Protein AF-A0A5J4QEQ0-F1 (afdb_monomer_lite)

InterPro domains:
  IPR029475 Protein of unknown function DUF6807 [PF14100] (33-98)

Structure (mmCIF, N/CA/C/O backbone):
data_AF-A0A5J4QEQ0-F1
#
_entry.id   AF-A0A5J4QEQ0-F1
#
loop_
_atom_site.group_PDB
_atom_site.id
_atom_site.type_symbol
_atom_site.label_atom_id
_atom_site.label_alt_id
_atom_site.label_comp_id
_atom_site.label_asym_id
_atom_site.label_entity_id
_atom_site.label_seq_id
_atom_site.pdbx_PDB_ins_code
_atom_site.Cartn_x
_atom_site.Cartn_y
_atom_site.Cartn_z
_atom_site.occupancy
_atom_site.B_iso_or_equiv
_atom_site.auth_seq_id
_atom_site.auth_comp_id
_atom_site.auth_asym_id
_atom_site.auth_atom_id
_atom_site.pdbx_PDB_model_num
ATOM 1 N N . MET A 1 1 ? -29.259 6.018 42.192 1.00 66.44 1 MET A N 1
ATOM 2 C CA . MET A 1 1 ? -28.168 5.013 42.190 1.00 66.44 1 MET A CA 1
ATOM 3 C C . MET A 1 1 ? -28.304 3.987 41.066 1.00 66.44 1 MET A C 1
ATOM 5 O O . MET A 1 1 ? -27.443 3.978 40.203 1.00 66.44 1 MET A O 1
ATOM 9 N N . LYS A 1 2 ? -29.389 3.196 40.978 1.00 69.12 2 LYS A N 1
ATOM 10 C CA . LYS A 1 2 ? -29.550 2.162 39.926 1.00 69.12 2 LYS A CA 1
ATOM 11 C C . LYS A 1 2 ? -29.464 2.696 38.481 1.00 69.12 2 LYS A C 1
ATOM 13 O O . LYS A 1 2 ? -28.796 2.092 37.659 1.00 69.12 2 LYS A O 1
ATOM 18 N N . ARG A 1 3 ? -30.065 3.858 38.185 1.00 75.88 3 ARG A N 1
ATOM 19 C CA . ARG A 1 3 ? -29.999 4.496 36.849 1.00 75.88 3 ARG A CA 1
ATOM 20 C C . ARG A 1 3 ? -28.593 4.976 36.465 1.00 75.88 3 ARG A C 1
ATOM 22 O O . ARG A 1 3 ? -28.205 4.858 35.313 1.00 75.88 3 ARG A O 1
ATOM 29 N N . VAL A 1 4 ? -27.833 5.477 37.441 1.00 80.50 4 VAL A N 1
ATOM 30 C CA . VAL A 1 4 ? -26.437 5.908 37.245 1.00 80.50 4 VAL A CA 1
ATOM 31 C C . VAL A 1 4 ? -25.543 4.692 37.020 1.00 80.50 4 VAL A C 1
ATOM 33 O O . VAL A 1 4 ? -24.728 4.699 36.108 1.00 80.50 4 VAL A O 1
ATOM 36 N N . LEU A 1 5 ? -25.759 3.618 37.787 1.00 80.00 5 LEU A N 1
ATOM 37 C CA . LEU A 1 5 ? -25.048 2.356 37.604 1.00 80.00 5 LEU A CA 1
ATOM 38 C C . LEU A 1 5 ? -25.296 1.781 36.200 1.00 80.00 5 LEU A C 1
ATOM 40 O O . LEU A 1 5 ? -24.339 1.467 35.510 1.00 80.00 5 LEU A O 1
ATOM 44 N N . PHE A 1 6 ? -26.551 1.757 35.735 1.00 81.50 6 PHE A N 1
ATOM 45 C CA . PHE A 1 6 ? -26.895 1.336 34.370 1.00 81.50 6 PHE A CA 1
ATOM 46 C C . PHE A 1 6 ? -26.200 2.168 33.285 1.00 81.50 6 PHE A C 1
ATOM 48 O O . PHE A 1 6 ? -25.689 1.601 32.322 1.00 81.50 6 PHE A O 1
ATOM 55 N N . ALA A 1 7 ? -26.158 3.495 33.437 1.00 83.12 7 ALA A N 1
ATOM 56 C CA . ALA A 1 7 ? -25.498 4.374 32.474 1.00 83.12 7 ALA A CA 1
ATOM 57 C C . ALA A 1 7 ? -23.982 4.126 32.413 1.00 83.12 7 ALA A C 1
ATOM 59 O O . ALA A 1 7 ? -23.417 4.043 31.327 1.00 83.12 7 ALA A O 1
ATOM 60 N N . VAL A 1 8 ? -23.335 3.945 33.569 1.00 84.12 8 VAL A N 1
ATOM 61 C CA . VAL A 1 8 ? -21.902 3.628 33.648 1.00 84.12 8 VAL A CA 1
ATOM 62 C C . VAL A 1 8 ? -21.615 2.270 33.006 1.00 84.12 8 VAL A C 1
ATOM 64 O O . VAL A 1 8 ? -20.713 2.168 32.179 1.00 84.12 8 VAL A O 1
ATOM 67 N N . THR A 1 9 ? -22.406 1.238 33.310 1.00 81.19 9 THR A N 1
ATOM 68 C CA . THR A 1 9 ? -22.236 -0.092 32.708 1.00 81.19 9 THR A CA 1
ATOM 69 C C . THR A 1 9 ? -22.430 -0.062 31.189 1.00 81.19 9 THR A C 1
ATOM 71 O O . THR A 1 9 ? -21.634 -0.656 30.467 1.00 81.19 9 THR A O 1
ATOM 74 N N . ALA A 1 10 ? -23.424 0.677 30.685 1.00 79.06 10 ALA A N 1
ATOM 75 C CA . ALA A 1 10 ? -23.626 0.854 29.246 1.00 79.06 10 ALA A CA 1
ATOM 76 C C . ALA A 1 10 ? -22.428 1.551 28.574 1.00 79.06 10 ALA A C 1
ATOM 78 O O . ALA A 1 10 ? -21.993 1.123 27.507 1.00 79.06 10 ALA A O 1
ATOM 79 N N . LEU A 1 11 ? -21.845 2.568 29.221 1.00 78.12 11 LEU A N 1
ATOM 80 C CA . LEU A 1 11 ? -20.658 3.262 28.716 1.00 78.12 11 LEU A CA 1
ATOM 81 C C . LEU A 1 11 ? -19.440 2.324 28.624 1.00 78.12 11 LEU A C 1
ATOM 83 O O . LEU A 1 11 ? -18.702 2.367 27.642 1.00 78.12 11 LEU A O 1
ATOM 87 N N . PHE A 1 12 ? -19.246 1.441 29.608 1.00 75.88 12 PHE A N 1
ATOM 88 C CA . PHE A 1 12 ? -18.169 0.443 29.583 1.00 75.88 12 PHE A CA 1
ATOM 89 C C . PHE A 1 12 ? -18.354 -0.606 28.476 1.00 75.88 12 PHE A C 1
ATOM 91 O O . PHE A 1 12 ? -17.380 -0.965 27.817 1.00 75.88 12 PHE A O 1
ATOM 98 N N . ILE A 1 13 ? -19.588 -1.055 28.219 1.00 76.88 13 ILE A N 1
ATOM 99 C CA . ILE A 1 13 ? -19.882 -2.028 27.152 1.00 76.88 13 ILE A CA 1
ATOM 100 C C . ILE A 1 13 ? -19.591 -1.433 25.767 1.00 76.88 13 ILE A C 1
ATOM 102 O O . ILE A 1 13 ? -18.988 -2.104 24.933 1.00 76.88 13 ILE A O 1
ATOM 106 N N . ILE A 1 14 ? -19.949 -0.166 25.532 1.00 72.06 14 ILE A N 1
ATOM 107 C CA . ILE A 1 14 ? -19.687 0.513 24.253 1.00 72.06 14 ILE A CA 1
ATOM 108 C C . ILE A 1 14 ? -18.178 0.563 23.967 1.00 72.06 14 ILE A C 1
ATOM 110 O O . ILE A 1 14 ? -17.751 0.208 22.872 1.00 72.06 14 ILE A O 1
ATOM 114 N N . ASN A 1 15 ? -17.355 0.917 24.958 1.00 66.50 15 ASN A N 1
ATOM 115 C CA . ASN A 1 15 ? -15.897 0.958 24.791 1.00 66.50 15 ASN A CA 1
ATOM 116 C C . ASN A 1 15 ? -15.298 -0.421 24.463 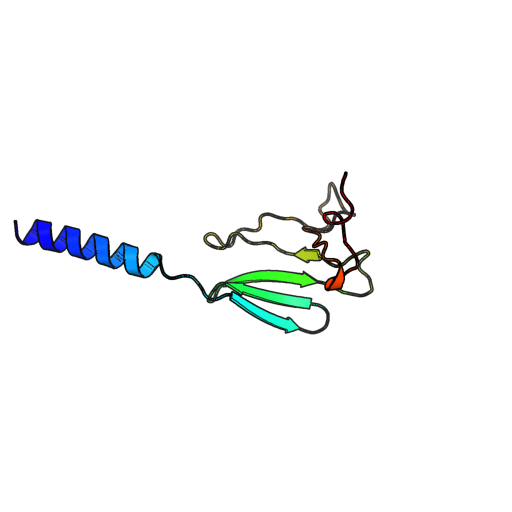1.00 66.50 15 ASN A C 1
ATOM 118 O O . ASN A 1 15 ? -14.373 -0.508 23.662 1.00 66.50 15 ASN A O 1
ATOM 122 N N . PHE A 1 16 ? -15.846 -1.500 25.029 1.00 65.94 16 PHE A N 1
ATOM 123 C CA . PHE A 1 16 ? -15.386 -2.864 24.752 1.00 65.94 16 PHE A CA 1
ATOM 124 C C . PHE A 1 16 ? -15.694 -3.321 23.318 1.00 65.94 16 PHE A C 1
ATOM 126 O O . PHE A 1 16 ? -14.905 -4.053 22.726 1.00 65.94 16 PHE A O 1
ATOM 133 N N . VAL A 1 17 ? -16.813 -2.867 22.742 1.00 64.25 17 VAL A N 1
ATOM 134 C CA . VAL A 1 17 ? -17.176 -3.151 21.342 1.00 64.25 17 VAL A CA 1
ATOM 135 C C . VAL A 1 17 ? -16.255 -2.405 20.368 1.00 64.25 17 VAL A C 1
ATOM 137 O O . VAL A 1 17 ? -15.845 -2.980 19.365 1.00 64.25 17 VAL A O 1
ATOM 140 N N . TYR A 1 18 ? -15.866 -1.163 20.678 1.00 65.06 18 TYR A N 1
ATOM 141 C CA . TYR A 1 18 ? -14.934 -0.385 19.847 1.00 65.06 18 TYR A CA 1
ATOM 142 C C . TYR A 1 18 ? -13.458 -0.783 20.007 1.00 65.06 18 TYR A C 1
ATOM 144 O O . TYR A 1 18 ? -12.649 -0.462 19.142 1.00 65.06 18 TYR A O 1
ATOM 152 N N . ALA A 1 19 ? -13.094 -1.479 21.087 1.00 63.47 19 ALA A N 1
ATOM 153 C CA . ALA A 1 19 ? -11.719 -1.907 21.353 1.00 63.47 19 ALA A CA 1
ATOM 154 C C . ALA A 1 19 ? -11.328 -3.231 20.669 1.00 63.47 19 ALA A C 1
ATOM 156 O O . ALA A 1 19 ? -10.223 -3.729 20.893 1.00 63.47 19 ALA A O 1
ATOM 157 N N . GLN A 1 20 ? -12.206 -3.831 19.857 1.00 66.94 20 GLN A N 1
ATOM 158 C CA . GLN A 1 20 ? -11.849 -5.047 19.131 1.00 66.94 20 GLN A CA 1
ATOM 159 C C . GLN A 1 20 ? -10.818 -4.741 18.042 1.00 66.94 20 GLN A C 1
ATOM 161 O O . GLN A 1 20 ? -11.008 -3.851 17.214 1.00 66.94 20 GLN A O 1
ATOM 166 N N . ALA A 1 21 ? -9.718 -5.495 18.047 1.00 73.56 21 ALA A N 1
ATOM 167 C CA . ALA A 1 21 ? -8.718 -5.422 16.994 1.00 73.56 21 ALA A CA 1
ATOM 168 C C . ALA A 1 21 ? -9.369 -5.808 15.659 1.00 73.56 21 ALA A C 1
ATOM 170 O O . ALA A 1 21 ? -9.904 -6.908 15.518 1.00 73.56 21 ALA A O 1
ATOM 171 N N . LEU A 1 22 ? -9.339 -4.893 14.691 1.00 82.88 22 LEU A N 1
ATOM 172 C CA . LEU A 1 22 ? -9.811 -5.175 13.342 1.00 82.88 22 LEU A CA 1
ATOM 173 C C . LEU A 1 22 ? -8.857 -6.167 12.672 1.00 82.88 22 LEU A C 1
ATOM 175 O O . LEU A 1 22 ? -7.638 -6.000 12.713 1.00 82.88 22 LEU A O 1
ATOM 179 N N . GLU A 1 23 ? -9.425 -7.192 12.044 1.00 90.88 23 GLU A N 1
ATOM 180 C CA . GLU A 1 23 ? -8.661 -8.191 11.301 1.00 90.88 23 GLU A CA 1
ATOM 181 C C . GLU A 1 23 ? -7.967 -7.557 10.091 1.00 90.88 23 GLU A C 1
ATOM 183 O O . GLU A 1 23 ? -8.557 -6.742 9.382 1.00 90.88 23 GLU A O 1
ATOM 188 N N . VAL A 1 24 ? -6.721 -7.948 9.832 1.00 94.19 24 VAL A N 1
ATOM 189 C CA . VAL A 1 24 ? -5.998 -7.555 8.620 1.00 94.19 24 VAL A CA 1
ATOM 190 C C . VAL A 1 24 ? -6.105 -8.683 7.605 1.00 94.19 24 VAL A C 1
ATOM 192 O O . VAL A 1 24 ? -5.737 -9.817 7.901 1.00 94.19 24 VAL A O 1
ATOM 195 N N . SER A 1 25 ? -6.555 -8.368 6.393 1.00 96.19 25 SER A N 1
ATOM 196 C CA . SER A 1 25 ? -6.601 -9.318 5.279 1.00 96.19 25 SER A CA 1
ATOM 197 C C . SER A 1 25 ? -5.855 -8.776 4.066 1.00 96.19 25 SER A C 1
ATOM 199 O O . SER A 1 25 ? -5.726 -7.565 3.892 1.00 96.19 25 SER A O 1
ATOM 201 N N . ALA A 1 26 ? -5.339 -9.680 3.234 1.00 97.25 26 ALA A N 1
ATOM 202 C CA . ALA A 1 26 ? -4.592 -9.333 2.034 1.00 97.25 26 ALA A CA 1
ATOM 203 C C . ALA A 1 26 ? -4.972 -10.255 0.872 1.00 97.25 26 ALA A C 1
ATOM 205 O O . ALA A 1 26 ? -4.980 -11.477 1.018 1.00 97.25 26 ALA A O 1
ATOM 206 N N . VAL A 1 27 ? -5.259 -9.675 -0.293 1.00 98.06 27 VAL A N 1
ATOM 207 C CA . VAL A 1 27 ? -5.646 -10.411 -1.502 1.00 98.06 27 VAL A CA 1
ATOM 208 C C . VAL A 1 27 ? -4.792 -9.956 -2.675 1.00 98.06 27 VAL A C 1
ATOM 210 O O . VAL A 1 27 ? -4.734 -8.773 -3.005 1.00 98.06 27 VAL A O 1
ATOM 213 N N . ARG A 1 28 ? -4.135 -10.906 -3.346 1.00 97.19 28 ARG A N 1
ATOM 214 C CA . ARG A 1 28 ? -3.396 -10.619 -4.578 1.00 97.19 28 ARG A CA 1
ATOM 215 C C . ARG A 1 28 ? -4.360 -10.458 -5.750 1.00 97.19 28 ARG A C 1
ATOM 217 O O . ARG A 1 28 ? -5.140 -11.358 -6.041 1.00 97.19 28 ARG A O 1
ATOM 224 N N . ILE A 1 29 ? -4.236 -9.348 -6.471 1.00 97.44 29 ILE A N 1
ATOM 225 C CA . ILE A 1 29 ? -4.996 -9.047 -7.685 1.00 97.44 29 ILE A CA 1
ATOM 226 C C . ILE A 1 29 ? -4.001 -8.661 -8.778 1.00 97.44 29 ILE A C 1
ATOM 228 O O . ILE A 1 29 ? -3.522 -7.530 -8.840 1.00 97.44 29 ILE A O 1
ATOM 232 N N . GLY A 1 30 ? -3.653 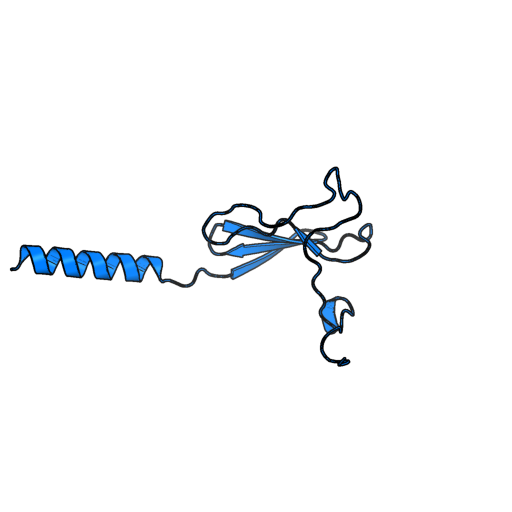-9.624 -9.633 1.00 96.31 30 GLY A N 1
ATOM 233 C CA . GLY A 1 30 ? -2.645 -9.433 -10.677 1.00 96.31 30 GLY A CA 1
ATOM 234 C C . GLY A 1 30 ? -1.279 -9.039 -10.100 1.00 96.31 30 GLY A C 1
ATOM 235 O O . GLY A 1 30 ? -0.612 -9.843 -9.437 1.00 96.31 30 GLY A O 1
ATOM 236 N N . ASN A 1 31 ? -0.876 -7.795 -10.365 1.00 93.88 31 ASN A N 1
ATOM 237 C CA . ASN A 1 31 ? 0.406 -7.198 -9.977 1.00 93.88 31 ASN A CA 1
ATOM 238 C C . ASN A 1 31 ? 0.324 -6.278 -8.743 1.00 93.88 31 ASN A C 1
ATOM 240 O O . ASN A 1 31 ? 1.179 -5.411 -8.539 1.00 93.88 31 ASN A O 1
ATOM 244 N N . ARG A 1 32 ? -0.714 -6.450 -7.923 1.00 95.25 32 ARG A N 1
ATOM 245 C CA . ARG A 1 32 ? -0.811 -5.806 -6.615 1.00 95.25 32 ARG A CA 1
ATOM 246 C C . ARG A 1 32 ? -1.377 -6.746 -5.559 1.00 95.25 32 ARG A C 1
ATOM 248 O O . ARG A 1 32 ? -1.988 -7.763 -5.887 1.00 95.25 32 ARG A O 1
ATOM 255 N N . ILE A 1 33 ? -1.183 -6.394 -4.296 1.00 96.81 33 ILE A N 1
ATOM 256 C CA . ILE A 1 33 ? -1.840 -7.014 -3.144 1.00 96.81 33 ILE A CA 1
ATOM 257 C C . ILE A 1 33 ? -2.655 -5.931 -2.452 1.00 96.81 33 ILE A C 1
ATOM 259 O O . ILE A 1 33 ? -2.074 -4.970 -1.955 1.00 96.81 33 ILE A O 1
ATOM 263 N N . ASP A 1 34 ? -3.974 -6.085 -2.436 1.00 97.94 34 ASP A N 1
ATOM 264 C CA . ASP A 1 34 ? -4.884 -5.190 -1.726 1.00 97.94 34 ASP A CA 1
ATOM 265 C C . ASP A 1 34 ? -4.980 -5.652 -0.270 1.00 97.94 34 ASP A C 1
ATOM 267 O O . ASP A 1 34 ? -5.133 -6.844 -0.004 1.00 97.94 34 ASP A O 1
ATOM 271 N N . VAL A 1 35 ? -4.843 -4.714 0.662 1.00 97.31 35 VAL A N 1
ATOM 272 C CA . VAL A 1 35 ? -4.843 -4.937 2.108 1.00 97.31 35 VAL A CA 1
ATOM 273 C C . VAL A 1 35 ? -6.036 -4.211 2.708 1.00 97.31 3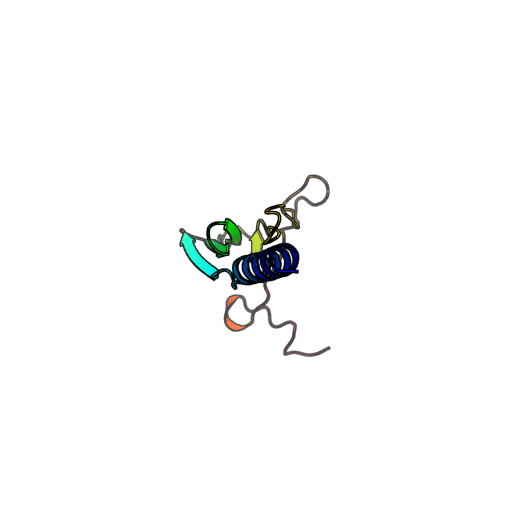5 VAL A C 1
ATOM 275 O O . VAL A 1 35 ? -6.188 -2.997 2.531 1.00 97.31 35 VAL A O 1
ATOM 278 N N . ASN A 1 36 ? -6.844 -4.949 3.462 1.00 95.56 36 ASN A N 1
ATOM 279 C CA . ASN A 1 36 ? -8.005 -4.429 4.168 1.00 95.56 36 ASN A CA 1
ATOM 280 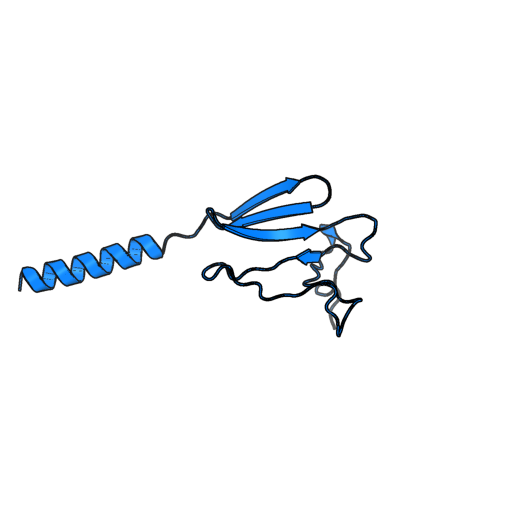C C . ASN A 1 36 ? -7.817 -4.565 5.682 1.00 95.56 36 ASN A C 1
ATOM 282 O O . ASN A 1 36 ? -7.180 -5.505 6.158 1.00 95.56 36 ASN A O 1
ATOM 286 N N . ILE A 1 37 ? -8.412 -3.635 6.426 1.00 93.25 37 ILE A N 1
ATOM 287 C CA . ILE A 1 37 ? -8.538 -3.670 7.884 1.00 93.25 37 ILE A CA 1
ATOM 288 C C . ILE A 1 37 ? -10.038 -3.739 8.198 1.00 93.25 37 ILE A C 1
ATOM 290 O O . ILE A 1 37 ? -10.789 -2.794 7.942 1.00 93.25 37 ILE A O 1
ATOM 294 N N . GLY A 1 38 ? -10.497 -4.893 8.679 1.00 90.31 38 GLY A N 1
ATOM 295 C CA . GLY A 1 38 ? -11.912 -5.246 8.717 1.00 90.31 38 GLY A CA 1
ATOM 296 C C . GLY A 1 38 ? -12.532 -5.185 7.317 1.00 90.31 38 GLY A C 1
ATOM 297 O O . GLY A 1 38 ? -12.010 -5.755 6.360 1.00 90.31 38 GLY A O 1
ATOM 298 N N . ALA A 1 39 ? -13.636 -4.450 7.184 1.00 88.81 39 ALA A N 1
ATOM 299 C CA . ALA A 1 39 ? -14.317 -4.241 5.905 1.00 88.81 39 ALA A CA 1
ATOM 300 C C . ALA A 1 39 ? -13.730 -3.088 5.062 1.00 88.81 39 ALA A C 1
ATOM 302 O O . ALA A 1 39 ? -14.235 -2.807 3.975 1.00 88.81 39 ALA A O 1
ATOM 303 N N . HIS A 1 40 ? -12.699 -2.392 5.551 1.00 91.56 40 HIS A N 1
ATOM 304 C CA . HIS A 1 40 ? -12.202 -1.165 4.932 1.00 91.56 40 HIS A CA 1
ATOM 305 C C . HIS A 1 40 ? -10.908 -1.400 4.162 1.00 91.56 40 HIS A C 1
ATOM 307 O O . HIS A 1 40 ? -9.949 -1.965 4.686 1.00 91.56 40 HIS A O 1
ATOM 313 N N . PHE A 1 41 ? -10.860 -0.904 2.927 1.00 95.25 41 PHE A N 1
ATOM 314 C CA . PHE A 1 41 ? -9.636 -0.885 2.137 1.00 95.25 41 PHE A CA 1
ATOM 315 C C . PHE A 1 41 ? -8.610 0.083 2.740 1.00 95.25 41 PHE A C 1
ATOM 317 O O . PHE A 1 41 ? -8.871 1.281 2.888 1.00 95.25 41 PHE A O 1
ATOM 324 N N . PHE A 1 42 ? -7.431 -0.443 3.067 1.00 97.00 42 PHE A N 1
ATOM 325 C CA . PHE A 1 42 ? -6.361 0.305 3.717 1.00 97.00 42 PHE A CA 1
ATOM 326 C C . PHE A 1 42 ? -5.270 0.720 2.727 1.00 97.00 42 PHE A C 1
ATOM 328 O O . PHE A 1 42 ? -4.922 1.901 2.660 1.00 97.00 42 PHE A O 1
ATOM 335 N N . THR A 1 43 ? -4.726 -0.228 1.957 1.00 98.00 43 THR A N 1
ATOM 336 C CA . THR A 1 43 ? -3.684 0.059 0.962 1.00 98.00 43 THR A CA 1
ATOM 337 C C . THR A 1 43 ? -3.554 -1.027 -0.101 1.00 98.00 43 THR A C 1
ATOM 339 O O . THR A 1 43 ? -4.075 -2.123 0.068 1.00 98.00 43 THR A O 1
ATOM 342 N N . SER A 1 44 ? -2.802 -0.751 -1.170 1.00 97.31 44 SER A N 1
ATOM 343 C CA . SER A 1 44 ? -2.324 -1.773 -2.105 1.00 97.31 44 SER A CA 1
ATOM 344 C C . SER A 1 44 ? -0.803 -1.753 -2.189 1.00 97.31 44 SER A C 1
ATOM 346 O O . SER A 1 44 ? -0.237 -0.704 -2.492 1.00 97.31 44 SER A O 1
ATOM 348 N N . TYR A 1 45 ? -0.144 -2.902 -2.027 1.00 95.56 45 TYR A N 1
ATOM 349 C CA . TYR A 1 45 ? 1.248 -3.081 -2.448 1.00 95.56 45 TYR A CA 1
ATOM 350 C C . TYR A 1 45 ? 1.288 -3.313 -3.956 1.00 95.56 45 TYR A C 1
ATOM 352 O O . TYR A 1 45 ? 0.779 -4.325 -4.433 1.00 95.56 45 TYR A O 1
ATOM 360 N N . ARG A 1 46 ? 1.857 -2.382 -4.717 1.00 94.00 46 ARG A N 1
ATOM 361 C CA . ARG A 1 46 ? 1.895 -2.407 -6.184 1.00 94.00 46 ARG A CA 1
ATOM 362 C C . ARG A 1 46 ? 3.299 -2.780 -6.642 1.00 94.00 46 ARG A C 1
ATOM 364 O O . ARG A 1 46 ? 4.258 -2.163 -6.194 1.00 94.00 46 ARG A O 1
ATOM 371 N N . PHE A 1 47 ? 3.409 -3.762 -7.532 1.00 91.06 47 PHE A N 1
ATOM 372 C CA . PHE A 1 47 ? 4.678 -4.297 -8.043 1.00 91.06 47 PHE A CA 1
ATOM 373 C C . PHE A 1 47 ? 4.609 -4.532 -9.562 1.00 91.06 47 PHE A C 1
ATOM 375 O O . PHE A 1 47 ? 5.063 -5.548 -10.083 1.00 91.06 47 PHE A O 1
ATOM 382 N N . ASP A 1 48 ? 3.984 -3.596 -10.280 1.00 89.56 48 ASP A N 1
ATOM 383 C CA . ASP A 1 48 ? 3.970 -3.582 -11.745 1.00 89.56 48 ASP A CA 1
ATOM 384 C C . ASP A 1 48 ? 5.404 -3.465 -12.295 1.00 89.56 48 ASP A C 1
ATOM 386 O O . ASP A 1 48 ? 6.217 -2.723 -11.747 1.00 89.56 48 ASP A O 1
ATOM 390 N N . GLY A 1 49 ? 5.712 -4.174 -13.384 1.00 87.38 49 GLY A N 1
ATOM 391 C CA . GLY A 1 49 ? 7.037 -4.140 -14.013 1.00 87.38 49 GLY A CA 1
ATOM 392 C C . GLY A 1 49 ? 7.406 -2.786 -14.630 1.00 87.38 49 GLY A C 1
ATOM 393 O O . GLY A 1 49 ? 8.579 -2.542 -14.891 1.00 87.38 49 GLY A O 1
ATOM 394 N N . ASN A 1 50 ? 6.431 -1.896 -14.838 1.00 89.44 50 ASN A N 1
ATOM 395 C CA . ASN A 1 50 ? 6.659 -0.532 -15.318 1.00 89.44 50 ASN A CA 1
ATOM 396 C C . ASN A 1 50 ? 6.975 0.464 -14.189 1.00 89.44 50 ASN A C 1
ATOM 398 O O . ASN A 1 50 ? 7.236 1.639 -14.451 1.00 89.44 50 ASN A O 1
ATOM 402 N N . GLU A 1 51 ? 6.920 0.027 -12.930 1.00 88.12 51 GLU A N 1
ATOM 403 C CA . GLU A 1 51 ? 7.262 0.852 -11.777 1.00 88.12 51 GLU A CA 1
ATOM 404 C C . GLU A 1 51 ? 8.745 0.710 -11.436 1.00 88.12 51 GLU A C 1
ATOM 406 O O . GLU A 1 51 ? 9.294 -0.389 -11.443 1.00 88.12 51 GLU A O 1
ATOM 411 N N . LYS A 1 52 ? 9.404 1.826 -11.090 1.00 86.50 52 LYS A N 1
ATOM 412 C CA . LYS A 1 52 ? 10.832 1.808 -10.724 1.00 86.50 52 LYS A CA 1
ATOM 413 C C . LYS A 1 52 ? 11.096 0.877 -9.533 1.00 86.50 52 LYS A C 1
ATOM 415 O O . LYS A 1 52 ? 12.089 0.160 -9.526 1.00 86.50 52 LYS A O 1
ATOM 420 N N . TYR A 1 53 ? 10.208 0.918 -8.539 1.00 86.50 53 TYR A N 1
ATOM 421 C CA . TYR A 1 53 ? 10.220 0.059 -7.358 1.00 86.50 53 TYR A CA 1
ATOM 422 C C . TYR A 1 53 ? 8.785 -0.255 -6.933 1.00 86.50 53 TYR A C 1
ATOM 424 O O . TYR A 1 53 ? 7.895 0.549 -7.210 1.00 86.50 53 TYR A O 1
ATOM 432 N N . PRO A 1 54 ? 8.550 -1.352 -6.195 1.00 90.62 54 PRO A N 1
ATOM 433 C CA . PRO A 1 54 ? 7.270 -1.581 -5.545 1.00 90.62 54 PRO A CA 1
ATOM 434 C C . PRO A 1 54 ? 6.970 -0.562 -4.437 1.00 90.62 54 PRO A C 1
ATOM 436 O O . PRO A 1 54 ? 7.868 -0.154 -3.697 1.00 90.62 54 PRO A O 1
ATOM 439 N N . PHE A 1 55 ? 5.702 -0.192 -4.271 1.00 93.44 55 PHE A N 1
ATOM 440 C CA . PHE A 1 55 ? 5.264 0.772 -3.252 1.00 93.44 55 PHE A CA 1
ATOM 441 C C . PHE A 1 55 ? 3.818 0.533 -2.815 1.00 93.44 55 PHE A C 1
ATOM 443 O O . PHE A 1 55 ? 3.033 -0.114 -3.508 1.00 93.44 55 PHE A O 1
ATOM 450 N N . PHE A 1 56 ? 3.454 1.100 -1.669 1.00 96.38 56 PHE A N 1
ATOM 451 C CA . PHE A 1 56 ? 2.089 1.134 -1.163 1.00 96.38 56 PHE A CA 1
ATOM 452 C C . PHE A 1 56 ? 1.347 2.375 -1.650 1.00 96.38 56 PHE A C 1
ATOM 454 O O . PHE A 1 56 ? 1.819 3.491 -1.427 1.00 96.38 56 PHE A O 1
ATOM 461 N N . PHE A 1 57 ? 0.183 2.218 -2.284 1.00 96.81 57 PHE A N 1
ATOM 462 C CA . PHE A 1 57 ? -0.714 3.339 -2.598 1.00 96.81 57 PHE A CA 1
ATOM 463 C C . PHE A 1 57 ? -2.163 2.895 -2.893 1.00 96.81 57 PHE A C 1
ATOM 465 O O . 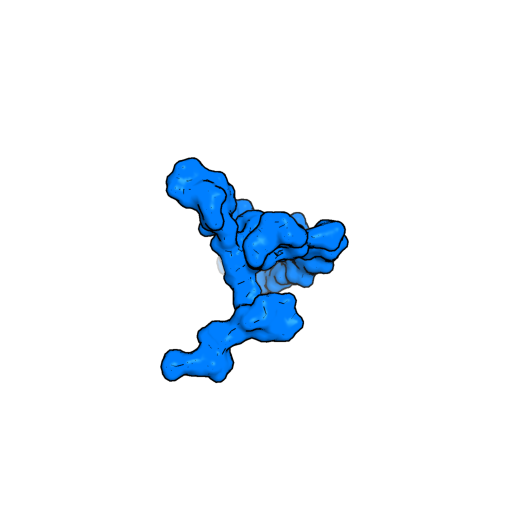PHE A 1 57 ? -2.344 1.928 -3.639 1.00 96.81 57 PHE A O 1
ATOM 472 N N . PRO A 1 58 ? -3.179 3.656 -2.428 1.00 96.88 58 PRO A N 1
ATOM 473 C CA . PRO A 1 58 ? -3.079 4.726 -1.423 1.00 96.88 58 PRO A CA 1
ATOM 474 C C . PRO A 1 58 ? -2.738 4.140 -0.055 1.00 96.88 58 PRO A C 1
ATOM 476 O O . PRO A 1 58 ? -2.873 2.941 0.131 1.00 96.88 58 PRO A O 1
ATOM 479 N N . VAL A 1 59 ? -2.272 4.944 0.895 1.00 97.38 59 VAL A N 1
ATOM 480 C CA . VAL A 1 59 ? -2.241 4.539 2.308 1.00 97.38 59 VAL A CA 1
ATOM 481 C C . VAL A 1 59 ? -3.315 5.347 3.015 1.00 97.38 59 VAL A C 1
ATOM 483 O O . VAL A 1 59 ? -3.218 6.571 3.059 1.00 97.38 59 VAL A O 1
ATOM 486 N N . ASN A 1 60 ? -4.350 4.680 3.516 1.00 97.19 60 ASN A N 1
ATOM 487 C CA . ASN A 1 60 ? -5.488 5.331 4.160 1.00 97.19 60 ASN A CA 1
ATOM 488 C C . ASN A 1 60 ? -5.377 5.264 5.685 1.00 97.19 60 ASN A C 1
ATOM 490 O O . ASN A 1 60 ? -4.856 4.302 6.235 1.00 97.19 60 ASN A O 1
ATOM 494 N N . GLY A 1 61 ? -5.913 6.254 6.394 1.00 92.00 61 GLY A N 1
ATOM 495 C CA . GLY A 1 61 ? -6.075 6.172 7.842 1.00 92.00 61 GLY A CA 1
ATOM 496 C C . GLY A 1 61 ? -7.032 5.027 8.211 1.00 92.00 61 GLY A C 1
ATOM 497 O O . GLY A 1 61 ? -8.141 4.995 7.681 1.00 92.00 61 GLY A O 1
ATOM 498 N N . PRO A 1 62 ? -6.674 4.113 9.132 1.00 83.62 62 PRO A N 1
ATOM 499 C CA . PRO A 1 62 ? -7.483 2.925 9.433 1.00 83.62 62 PRO A CA 1
ATOM 500 C C . PRO A 1 62 ? -8.835 3.249 10.086 1.00 83.62 62 PRO A C 1
ATOM 502 O O . PRO A 1 62 ? -9.762 2.454 9.997 1.00 83.62 62 PRO A O 1
ATOM 505 N N . VAL A 1 63 ? -8.954 4.417 10.728 1.00 82.62 63 VAL A N 1
ATOM 506 C CA . VAL A 1 63 ? -10.198 4.884 11.366 1.00 82.62 63 VAL A CA 1
ATOM 507 C C . VAL A 1 63 ? -10.974 5.840 10.459 1.00 82.62 63 VAL A C 1
ATOM 509 O O . VAL A 1 63 ? -12.196 5.777 10.392 1.00 82.62 63 VAL A O 1
ATOM 512 N N . SER A 1 64 ? -10.276 6.747 9.772 1.00 88.12 64 SER A N 1
ATOM 513 C CA . SER A 1 64 ? -10.912 7.827 9.010 1.00 88.12 64 SER A CA 1
ATOM 514 C C . SER A 1 64 ? -11.135 7.505 7.532 1.00 88.12 64 SER A C 1
ATOM 516 O O . SER A 1 64 ? -11.913 8.188 6.875 1.00 88.12 64 SER A O 1
ATOM 518 N N . GLY A 1 65 ? -10.420 6.520 6.984 1.00 90.19 65 GLY A N 1
ATOM 519 C CA . GLY A 1 65 ? -10.409 6.202 5.555 1.00 90.19 65 GLY A CA 1
ATOM 520 C C . GLY A 1 65 ? -9.716 7.245 4.670 1.00 90.19 65 GLY A C 1
ATOM 521 O O . GLY A 1 65 ? -9.570 7.014 3.473 1.00 90.19 65 GLY A O 1
ATOM 522 N N . PHE A 1 66 ? -9.265 8.379 5.219 1.00 94.81 66 PHE A N 1
ATOM 523 C CA . PHE A 1 66 ? -8.607 9.426 4.437 1.00 94.81 66 PHE A CA 1
ATOM 524 C C . PHE A 1 66 ? -7.195 9.015 4.021 1.00 94.81 66 PHE A C 1
ATOM 526 O O . PHE A 1 66 ? -6.425 8.510 4.838 1.00 94.81 66 PHE A O 1
ATOM 533 N N . GLY A 1 67 ? -6.839 9.280 2.764 1.00 94.94 67 GLY A N 1
ATOM 534 C CA . GLY A 1 67 ? -5.490 9.053 2.254 1.00 94.94 67 GLY A CA 1
ATOM 535 C C . GLY A 1 67 ? -4.463 9.955 2.941 1.00 94.94 67 GLY A C 1
ATOM 536 O O . GLY A 1 67 ? -4.667 11.163 3.047 1.00 94.94 67 GLY A O 1
ATOM 537 N N . VAL A 1 68 ? -3.349 9.371 3.382 1.00 94.69 68 VAL A N 1
ATOM 538 C CA . VAL A 1 68 ? -2.215 10.086 3.998 1.00 94.69 68 VAL A CA 1
ATOM 539 C C . VAL A 1 68 ? -0.995 10.175 3.078 1.00 94.69 68 VAL A C 1
ATOM 541 O O . VAL A 1 68 ? -0.009 10.826 3.412 1.00 94.69 68 VAL A O 1
ATOM 544 N N . THR A 1 69 ? -1.055 9.546 1.903 1.00 95.62 69 THR A N 1
ATOM 545 C CA . THR A 1 69 ? -0.014 9.615 0.872 1.00 95.62 69 THR A CA 1
ATOM 546 C C . THR A 1 69 ? -0.572 10.100 -0.463 1.00 95.62 69 THR A C 1
ATOM 548 O O . THR A 1 69 ? -1.779 10.103 -0.700 1.00 95.62 69 THR A O 1
ATOM 551 N N . SER A 1 70 ? 0.322 10.512 -1.365 1.00 94.75 70 SER A N 1
ATOM 552 C CA . SER A 1 70 ? -0.013 10.879 -2.744 1.00 94.75 70 SER A CA 1
ATOM 553 C C . SER A 1 70 ? 0.874 10.128 -3.738 1.00 94.75 70 SER A C 1
ATOM 555 O O . SER A 1 70 ? 1.892 9.540 -3.369 1.00 94.75 70 SER A O 1
ATOM 557 N N . MET A 1 71 ? 0.484 10.142 -5.007 1.00 94.62 71 MET A N 1
ATOM 558 C CA . MET A 1 71 ? 1.205 9.494 -6.095 1.00 94.62 71 MET A CA 1
ATOM 559 C C . MET A 1 71 ? 1.174 10.414 -7.308 1.00 94.62 71 MET A C 1
ATOM 561 O O . MET A 1 71 ? 0.094 10.840 -7.709 1.00 94.62 71 MET A O 1
ATOM 565 N N . ARG A 1 72 ? 2.349 10.718 -7.874 1.00 93.00 72 ARG A N 1
ATOM 566 C CA . ARG A 1 72 ? 2.506 11.480 -9.125 1.00 93.00 72 ARG A CA 1
ATOM 567 C C . ARG A 1 72 ? 1.662 12.760 -9.173 1.00 93.00 72 ARG A C 1
ATOM 569 O O . ARG A 1 72 ? 0.917 12.991 -10.122 1.00 93.00 72 ARG A O 1
ATOM 576 N N . ASN A 1 73 ? 1.739 13.575 -8.123 1.00 92.19 73 ASN A N 1
ATOM 577 C CA . ASN A 1 73 ? 1.009 14.843 -8.086 1.00 92.19 73 ASN A CA 1
ATOM 578 C C . ASN A 1 73 ? 1.693 15.905 -8.974 1.00 92.19 73 ASN A C 1
ATOM 580 O O . ASN A 1 73 ? 2.822 15.715 -9.423 1.00 92.19 73 ASN A O 1
ATOM 584 N N . GLY A 1 74 ? 1.017 17.033 -9.215 1.00 92.88 74 GLY A N 1
ATOM 585 C CA . GLY A 1 74 ? 1.507 18.069 -10.136 1.00 92.88 74 GLY A CA 1
ATOM 586 C C . GLY A 1 74 ? 2.836 18.724 -9.738 1.00 92.88 74 GLY A C 1
ATOM 587 O O . GLY A 1 74 ? 3.532 19.236 -10.606 1.00 92.88 74 GLY A O 1
ATOM 588 N N . ILE A 1 75 ? 3.207 18.686 -8.454 1.00 93.75 75 ILE A N 1
ATOM 589 C CA . ILE A 1 75 ? 4.479 19.232 -7.954 1.00 93.75 75 ILE A CA 1
ATOM 590 C C . ILE A 1 75 ? 5.586 18.171 -8.056 1.00 93.75 75 ILE A C 1
ATOM 592 O O . ILE A 1 75 ? 6.710 18.470 -8.447 1.00 93.75 75 ILE A O 1
ATOM 596 N N . TRP A 1 76 ? 5.255 16.914 -7.749 1.00 92.06 76 TRP A N 1
ATOM 597 C CA . TRP A 1 76 ? 6.191 15.793 -7.669 1.00 92.06 76 TRP A CA 1
ATOM 598 C C . TRP A 1 76 ? 5.752 14.618 -8.565 1.00 92.06 76 TRP A C 1
ATOM 600 O O . TRP A 1 76 ? 5.393 13.545 -8.066 1.00 92.06 76 TRP A O 1
ATOM 610 N N . PRO A 1 77 ? 5.798 14.769 -9.902 1.00 92.25 77 PRO A N 1
ATOM 611 C CA . PRO A 1 77 ? 5.245 13.787 -10.845 1.00 92.25 77 PRO A CA 1
ATOM 612 C C . PRO A 1 77 ? 6.010 12.455 -10.881 1.00 92.25 77 PRO A C 1
ATOM 614 O O . PRO A 1 77 ? 5.497 11.457 -11.380 1.00 92.25 77 PRO A O 1
ATOM 617 N N . HIS A 1 78 ? 7.230 12.424 -10.342 1.00 90.94 78 HIS A N 1
ATOM 618 C CA . HIS A 1 78 ? 8.091 11.243 -10.271 1.00 90.94 78 HIS A CA 1
ATOM 619 C C . HIS A 1 78 ? 8.044 10.541 -8.904 1.00 90.94 78 HIS A C 1
ATOM 621 O O . HIS A 1 78 ? 8.683 9.505 -8.730 1.00 90.94 78 HIS A O 1
ATOM 627 N N . HIS A 1 79 ? 7.312 11.088 -7.926 1.00 93.19 79 HIS A N 1
ATOM 628 C CA . HIS A 1 79 ? 7.185 10.474 -6.607 1.00 93.19 79 HIS A CA 1
ATOM 629 C C . HIS A 1 79 ? 6.069 9.426 -6.597 1.00 93.19 79 HIS A C 1
ATOM 631 O O . HIS A 1 79 ? 4.930 9.693 -6.999 1.00 93.19 79 HIS A O 1
ATOM 637 N N . SER A 1 80 ? 6.393 8.255 -6.052 1.00 92.00 80 SER A N 1
ATOM 638 C CA . SER A 1 80 ? 5.453 7.164 -5.802 1.00 92.00 80 SER A CA 1
ATOM 639 C C . SER A 1 80 ? 5.349 6.909 -4.299 1.00 92.00 80 SER A C 1
ATOM 641 O O . SER A 1 80 ? 6.196 6.218 -3.747 1.00 92.00 80 SER A O 1
ATOM 643 N N . SER A 1 81 ? 4.309 7.467 -3.666 1.00 95.44 81 SER A N 1
ATOM 644 C CA . SER A 1 81 ? 3.789 7.142 -2.324 1.00 95.44 81 SER A CA 1
ATOM 645 C C . SER A 1 81 ? 4.820 6.579 -1.320 1.00 95.44 81 SER A C 1
ATOM 647 O O . SER A 1 81 ? 5.831 7.225 -1.060 1.00 95.44 81 SER A O 1
ATOM 649 N N . LEU A 1 82 ? 4.547 5.420 -0.707 1.00 94.25 82 LEU A N 1
ATOM 650 C CA . LEU A 1 82 ? 5.341 4.827 0.363 1.00 94.25 82 LEU A CA 1
ATOM 651 C C . LEU A 1 82 ? 6.103 3.610 -0.156 1.00 94.25 82 LEU A C 1
ATOM 653 O O . LEU A 1 82 ? 5.516 2.567 -0.446 1.00 94.25 82 LEU A O 1
ATOM 657 N N . PHE A 1 83 ? 7.419 3.736 -0.241 1.00 89.44 83 PHE A N 1
ATOM 658 C CA . PHE A 1 83 ? 8.302 2.617 -0.533 1.00 89.44 83 PHE A CA 1
ATOM 659 C C . PHE A 1 83 ? 8.405 1.674 0.678 1.00 89.44 83 PHE A C 1
ATOM 661 O O . PHE A 1 83 ? 8.461 2.120 1.823 1.00 89.44 83 PHE A O 1
ATOM 668 N N . PHE A 1 84 ? 8.450 0.366 0.422 1.00 81.62 84 PHE A N 1
ATOM 669 C CA . PHE A 1 84 ? 8.590 -0.660 1.456 1.00 81.62 84 PHE A CA 1
ATOM 670 C C . PHE A 1 84 ? 9.892 -1.417 1.267 1.00 81.62 84 PHE A C 1
ATOM 672 O O . PHE A 1 84 ? 9.924 -2.351 0.482 1.00 81.62 84 PHE A O 1
ATOM 679 N N . GLY A 1 85 ? 10.960 -1.028 1.956 1.00 78.44 85 GLY A N 1
ATOM 680 C CA . GLY A 1 85 ? 12.221 -1.768 1.909 1.00 78.44 85 GLY A CA 1
ATOM 681 C C . GLY A 1 85 ? 12.160 -3.013 2.787 1.00 78.44 85 GLY A C 1
ATOM 682 O O . GLY A 1 85 ? 12.035 -2.900 4.005 1.00 78.44 85 GLY A O 1
ATOM 683 N N . CYS A 1 86 ? 12.251 -4.192 2.180 1.00 79.00 86 CYS A N 1
ATOM 684 C CA . CYS A 1 86 ? 12.438 -5.443 2.899 1.00 79.00 86 CYS A CA 1
ATOM 685 C C . CYS A 1 86 ? 13.353 -6.353 2.083 1.00 79.00 86 CYS A C 1
ATOM 687 O O . CYS A 1 86 ? 13.014 -6.720 0.958 1.00 79.00 86 CYS A O 1
ATOM 689 N N . ASP A 1 87 ? 14.494 -6.725 2.665 1.00 78.56 87 ASP A N 1
ATOM 690 C CA . ASP A 1 87 ? 15.557 -7.520 2.038 1.00 78.56 87 ASP A CA 1
ATOM 691 C C . ASP A 1 87 ? 15.014 -8.688 1.193 1.00 78.56 87 ASP A C 1
ATOM 693 O O . ASP A 1 87 ? 15.133 -8.709 -0.031 1.00 78.56 87 ASP A O 1
ATOM 697 N N . ARG A 1 88 ? 14.263 -9.595 1.824 1.00 73.81 88 ARG A N 1
ATOM 698 C CA . ARG A 1 88 ? 13.721 -10.796 1.167 1.00 73.81 88 ARG A CA 1
ATOM 699 C C . ARG A 1 88 ? 12.538 -10.553 0.226 1.00 73.81 88 ARG A C 1
ATOM 701 O O . ARG A 1 88 ? 12.029 -11.511 -0.348 1.00 73.81 88 ARG A O 1
ATOM 708 N N . VAL A 1 89 ? 12.067 -9.315 0.094 1.00 70.38 89 VAL A N 1
ATOM 709 C CA . VAL A 1 89 ? 10.913 -8.965 -0.749 1.00 70.38 89 VAL A CA 1
ATOM 710 C C . VAL A 1 89 ? 11.345 -8.132 -1.949 1.00 70.38 89 VAL A C 1
ATOM 712 O O . VAL A 1 89 ? 10.937 -8.425 -3.069 1.00 70.38 89 VAL A O 1
ATOM 715 N N . ASN A 1 90 ? 12.165 -7.101 -1.743 1.00 72.19 90 ASN A N 1
ATOM 716 C CA . ASN A 1 90 ? 12.594 -6.199 -2.811 1.00 72.19 90 ASN A CA 1
ATOM 717 C C . ASN A 1 90 ? 14.055 -5.745 -2.709 1.00 72.19 90 ASN A C 1
ATOM 719 O O . ASN A 1 90 ? 14.414 -4.731 -3.307 1.00 72.19 90 ASN A O 1
ATOM 723 N N . GLY A 1 91 ? 14.885 -6.466 -1.947 1.00 73.50 91 GLY A N 1
ATOM 724 C CA . GLY A 1 91 ? 16.311 -6.165 -1.790 1.00 73.50 91 GLY A CA 1
ATOM 725 C C . GLY A 1 91 ? 16.599 -4.867 -1.033 1.00 73.50 91 GLY A C 1
ATOM 726 O O . GLY A 1 91 ? 17.751 -4.458 -0.934 1.00 73.50 91 GLY A O 1
ATOM 727 N N . GLY A 1 92 ? 15.571 -4.196 -0.501 1.00 72.38 92 GLY A N 1
ATOM 728 C CA . GLY A 1 92 ? 15.731 -2.988 0.296 1.00 72.38 92 GLY A CA 1
ATOM 729 C C . GLY A 1 92 ? 16.189 -3.324 1.711 1.00 72.38 92 GLY A C 1
ATOM 730 O O . GLY A 1 92 ? 15.350 -3.461 2.601 1.00 72.38 92 GLY A O 1
ATOM 731 N N . ASN A 1 93 ? 17.499 -3.445 1.927 1.00 71.06 93 ASN A N 1
ATOM 732 C CA . ASN A 1 93 ? 18.093 -3.733 3.234 1.00 71.06 93 ASN A CA 1
ATOM 733 C C . ASN A 1 93 ? 18.759 -2.499 3.873 1.00 71.06 93 ASN A C 1
ATOM 735 O O . ASN A 1 93 ? 19.960 -2.469 4.109 1.00 71.06 93 ASN A O 1
ATOM 739 N N . TYR A 1 94 ? 17.972 -1.459 4.158 1.00 63.66 94 TYR A N 1
ATOM 740 C CA . TYR A 1 94 ? 18.486 -0.183 4.688 1.00 63.66 94 TYR A CA 1
ATOM 741 C C . TYR A 1 94 ? 18.718 -0.170 6.212 1.00 63.66 94 TYR A C 1
ATOM 743 O O . TYR A 1 94 ? 19.106 0.862 6.750 1.00 63.66 94 TYR A O 1
ATOM 751 N N . TRP A 1 95 ? 18.422 -1.274 6.916 1.00 58.09 95 TRP A N 1
ATOM 752 C CA . TRP A 1 95 ? 18.443 -1.338 8.388 1.00 58.09 95 TRP A CA 1
ATOM 753 C C . TRP A 1 95 ? 19.383 -2.406 8.975 1.00 58.09 95 TRP A C 1
ATOM 755 O O . TRP A 1 95 ? 19.683 -2.321 10.164 1.00 58.09 95 TRP A O 1
ATOM 765 N N . GLN A 1 96 ? 19.829 -3.416 8.208 1.00 57.72 96 GLN A N 1
ATOM 766 C CA . GLN A 1 96 ? 20.812 -4.404 8.699 1.00 57.72 96 GLN A CA 1
ATOM 767 C C . GLN A 1 96 ? 22.255 -4.047 8.342 1.00 57.72 96 GLN A C 1
ATOM 769 O O . GLN A 1 96 ? 23.164 -4.391 9.094 1.00 57.72 96 GLN A O 1
ATOM 774 N N . GLU A 1 97 ? 22.474 -3.343 7.234 1.00 57.06 97 GLU A N 1
ATOM 775 C CA . GLU A 1 97 ? 23.751 -2.697 6.942 1.00 57.06 97 GLU A CA 1
ATOM 776 C C . GLU A 1 97 ? 23.690 -1.317 7.604 1.00 57.06 97 GLU A C 1
ATOM 778 O O . GLU A 1 97 ? 23.065 -0.399 7.081 1.00 57.06 97 GLU A O 1
ATOM 783 N N . GLY A 1 98 ? 24.177 -1.227 8.844 1.00 47.53 98 GLY A N 1
ATOM 784 C CA . GLY A 1 98 ? 24.070 -0.027 9.674 1.00 47.53 98 GLY A CA 1
ATOM 785 C C . GLY A 1 98 ? 24.669 1.233 9.038 1.00 47.53 98 GLY A C 1
ATOM 786 O O . GLY A 1 98 ? 25.412 1.166 8.060 1.00 47.53 98 GLY A O 1
ATOM 787 N N . LEU A 1 99 ? 24.332 2.379 9.641 1.00 39.25 99 LEU A N 1
ATOM 788 C CA . LEU A 1 99 ? 25.067 3.640 9.481 1.00 39.25 99 LEU A CA 1
ATOM 789 C C . LEU A 1 99 ? 26.586 3.437 9.579 1.00 39.25 99 LEU A C 1
ATOM 791 O O . LEU A 1 99 ? 27.009 2.674 10.480 1.00 39.25 99 LEU A O 1
#

pLDDT: mean 84.81, std 12.68, range [39.25, 98.06]

Sequence (99 aa):
MKRVLFAVTALFIINFVYAQALEVSAVRIGNRIDVNIGAHFFTSYRFDGNEKYPFFFPVNGPVSGFGVTSMRNGIWPHHSSLFFGCDRVNGGNYWQEGL

Secondary structure (DSSP, 8-state):
-HHHHHHHHHHHHHHHHHTSPPPEEEEEETTEEEEEETTEEEEEEE--TTSSS-EEEEEB-TTT--B---BS-SS-TT-BSEE---HHHHS--TTTS--

Radius of gyration: 20.16 Å; chains: 1; bounding box: 55×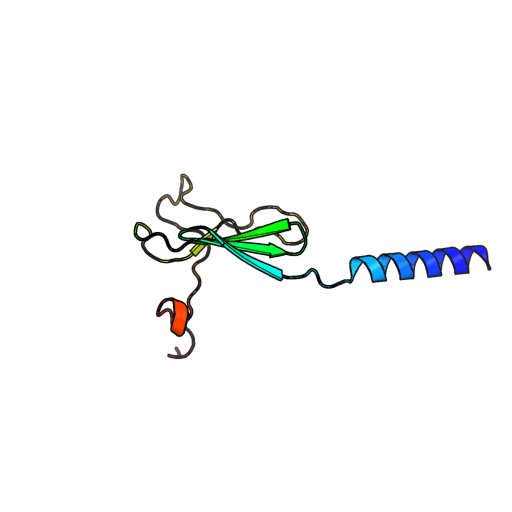30×58 Å

Foldseek 3Di:
DVVVVVVVVVVVVVVVVVPDQFDWDWDDDPQWIFIAGHVHTAWIFGHDPPQPATAIPQGADNPPRHGPWDACDPVCNNDGTGGDADCVPTNRPADPPDD

Organism: NCBI:txid433724